Protein AF-A0A261SJR5-F1 (afdb_monomer)

Radius of gyration: 14.83 Å; Cα contacts (8 Å, |Δi|>4): 128; chains: 1; bounding box: 42×27×42 Å

InterPro domains:
  IPR046913 ABC-three component systems, C-terminal domain 7 [PF20283] (2-121)

Mean predicted aligned error: 2.95 Å

Structure (mmCIF, N/CA/C/O backbone):
data_AF-A0A261SJR5-F1
#
_entry.id   AF-A0A261SJR5-F1
#
loop_
_atom_site.group_PDB
_atom_site.id
_atom_site.type_symbol
_atom_site.label_atom_id
_atom_site.label_alt_id
_atom_site.label_comp_id
_atom_site.label_asym_id
_atom_site.label_entity_id
_atom_site.label_seq_id
_atom_site.pdbx_PDB_ins_code
_atom_site.Cartn_x
_atom_site.Cartn_y
_atom_site.Cartn_z
_atom_site.occupancy
_atom_site.B_iso_or_equiv
_atom_site.auth_seq_id
_atom_site.auth_comp_id
_atom_site.auth_asym_id
_atom_site.auth_atom_id
_atom_site.pdbx_PDB_model_num
ATOM 1 N N . MET A 1 1 ? 8.026 -4.015 7.916 1.00 93.44 1 MET A N 1
ATOM 2 C CA . MET A 1 1 ? 8.026 -4.636 6.572 1.00 93.44 1 MET A CA 1
ATOM 3 C C . MET A 1 1 ? 7.640 -3.689 5.437 1.00 93.44 1 MET A C 1
ATOM 5 O O . MET A 1 1 ? 8.340 -3.695 4.429 1.00 93.44 1 MET A O 1
ATOM 9 N N . PHE A 1 2 ? 6.596 -2.857 5.544 1.00 97.56 2 PHE A N 1
ATOM 10 C CA . PHE A 1 2 ? 6.130 -2.055 4.395 1.00 97.56 2 PHE A CA 1
ATOM 11 C C . PHE A 1 2 ? 7.183 -1.070 3.855 1.00 97.56 2 PHE A C 1
ATOM 13 O O . PHE A 1 2 ? 7.343 -0.951 2.644 1.00 97.56 2 PHE A O 1
ATOM 20 N N . VAL A 1 3 ? 7.962 -0.417 4.732 1.00 97.06 3 VAL A N 1
ATOM 21 C CA . VAL A 1 3 ? 9.063 0.481 4.323 1.00 97.06 3 VAL A CA 1
ATOM 22 C C . VAL A 1 3 ? 10.076 -0.262 3.456 1.00 97.06 3 VAL A C 1
ATOM 24 O O . VAL A 1 3 ? 10.558 0.288 2.468 1.00 97.06 3 VAL A O 1
ATOM 27 N N . ARG A 1 4 ? 10.355 -1.533 3.771 1.00 96.44 4 ARG A N 1
ATOM 28 C CA . ARG A 1 4 ? 11.264 -2.345 2.962 1.00 96.44 4 ARG A CA 1
ATOM 29 C C . ARG A 1 4 ? 10.689 -2.603 1.575 1.00 96.44 4 ARG A C 1
ATOM 31 O O . ARG A 1 4 ? 11.385 -2.418 0.585 1.00 96.44 4 ARG A O 1
ATOM 38 N N . GLN A 1 5 ? 9.398 -2.915 1.487 1.00 98.31 5 GLN A N 1
ATOM 39 C CA . GLN A 1 5 ? 8.722 -3.047 0.195 1.00 98.31 5 GLN A CA 1
ATOM 40 C C . GLN A 1 5 ? 8.790 -1.759 -0.645 1.00 98.31 5 GLN A C 1
ATOM 42 O O . GLN A 1 5 ? 8.966 -1.827 -1.859 1.00 98.31 5 GLN A O 1
ATOM 47 N N . LEU A 1 6 ? 8.701 -0.582 -0.014 1.00 98.44 6 LEU A N 1
ATOM 48 C CA . LEU A 1 6 ? 8.876 0.700 -0.707 1.00 98.44 6 LEU A CA 1
ATOM 49 C C . LEU A 1 6 ? 10.300 0.886 -1.244 1.00 98.44 6 LEU A C 1
ATOM 51 O O . LEU A 1 6 ? 10.478 1.472 -2.310 1.00 98.44 6 LEU A O 1
ATOM 55 N N . GLN A 1 7 ? 11.308 0.364 -0.546 1.00 97.94 7 GLN A N 1
ATOM 56 C CA . GLN A 1 7 ? 12.691 0.362 -1.024 1.00 97.94 7 GLN A CA 1
ATOM 57 C C . GLN A 1 7 ? 12.879 -0.585 -2.219 1.00 97.94 7 GLN A C 1
ATOM 59 O O . GLN A 1 7 ? 13.580 -0.214 -3.156 1.00 97.94 7 GLN A O 1
ATOM 64 N N . LEU A 1 8 ? 12.207 -1.745 -2.245 1.00 98.06 8 LEU A N 1
ATOM 65 C CA . LEU A 1 8 ? 12.258 -2.693 -3.374 1.00 98.06 8 LEU A CA 1
ATOM 66 C C . LEU A 1 8 ? 11.718 -2.104 -4.686 1.00 98.06 8 LEU A C 1
ATOM 68 O O . LEU A 1 8 ? 12.184 -2.458 -5.764 1.00 98.06 8 LEU A O 1
ATOM 72 N N . ILE A 1 9 ? 10.742 -1.197 -4.606 1.00 98.25 9 ILE A N 1
ATOM 73 C CA . ILE A 1 9 ? 10.218 -0.456 -5.769 1.00 98.25 9 ILE A CA 1
ATOM 74 C C . ILE A 1 9 ? 10.908 0.905 -5.959 1.00 98.25 9 ILE A C 1
ATOM 76 O O . ILE A 1 9 ? 10.448 1.740 -6.745 1.00 98.25 9 ILE A O 1
ATOM 80 N N . GLU A 1 10 ? 11.990 1.142 -5.209 1.00 98.12 10 GLU A N 1
ATOM 81 C CA . GLU A 1 10 ? 12.791 2.364 -5.214 1.00 98.12 10 GLU A CA 1
ATOM 82 C C . GLU A 1 10 ? 11.963 3.647 -4.976 1.00 98.12 10 GLU A C 1
ATOM 84 O O . GLU A 1 10 ? 12.284 4.713 -5.513 1.00 98.12 10 GLU A O 1
ATOM 89 N N . ALA A 1 11 ? 10.875 3.579 -4.197 1.00 98.19 11 ALA A N 1
ATOM 90 C CA . ALA A 1 11 ? 10.032 4.733 -3.880 1.00 98.19 11 ALA A CA 1
ATOM 91 C C . ALA A 1 11 ? 10.873 5.886 -3.309 1.00 98.19 11 ALA A C 1
ATOM 93 O O . ALA A 1 11 ? 11.804 5.669 -2.531 1.00 98.19 11 ALA A O 1
ATOM 94 N N . THR A 1 12 ? 10.548 7.126 -3.681 1.00 97.56 12 THR A N 1
ATOM 95 C CA . THR A 1 12 ? 11.345 8.288 -3.260 1.00 97.56 12 THR 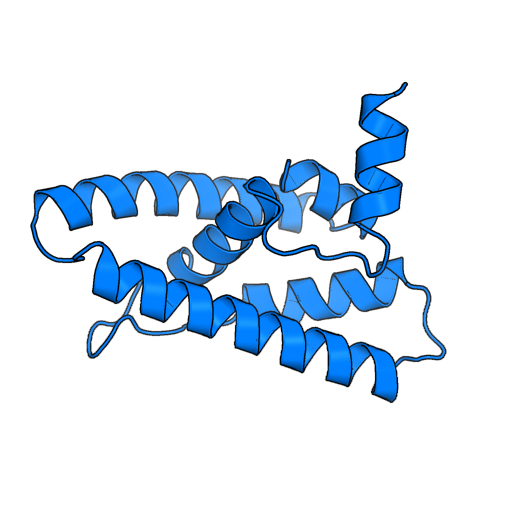A CA 1
ATOM 96 C C . THR A 1 12 ? 11.301 8.472 -1.744 1.00 97.56 12 THR A C 1
ATOM 98 O O . THR A 1 12 ? 10.323 8.097 -1.097 1.00 97.56 12 THR A O 1
ATOM 101 N N . GLU A 1 13 ? 12.314 9.117 -1.163 1.00 96.94 13 GLU A N 1
ATOM 102 C CA . GLU A 1 13 ? 12.326 9.423 0.277 1.00 96.94 13 GLU A CA 1
ATOM 103 C C . GLU A 1 13 ? 11.058 10.168 0.717 1.00 96.94 13 GLU A C 1
ATOM 105 O O . GLU A 1 13 ? 10.453 9.845 1.736 1.00 96.94 13 GLU A O 1
ATOM 110 N N . ALA A 1 14 ? 10.578 11.106 -0.105 1.00 97.00 14 ALA A N 1
ATOM 111 C CA . ALA A 1 14 ? 9.334 11.820 0.156 1.00 97.00 14 ALA A CA 1
ATOM 112 C C . ALA A 1 14 ? 8.102 10.893 0.156 1.00 97.00 14 ALA A C 1
ATOM 114 O O . ALA A 1 14 ? 7.176 11.110 0.936 1.00 97.00 14 ALA A O 1
ATOM 115 N N . GLN A 1 15 ? 8.068 9.869 -0.705 1.00 97.25 15 GLN A N 1
ATOM 116 C CA . GLN A 1 15 ? 7.014 8.849 -0.688 1.00 97.25 15 GLN A CA 1
ATOM 117 C C . GLN A 1 15 ? 7.100 7.974 0.565 1.00 97.25 15 GLN A C 1
ATOM 119 O O . GLN A 1 15 ? 6.066 7.719 1.174 1.00 97.25 15 GLN A O 1
ATOM 124 N N . GLN A 1 16 ? 8.304 7.567 0.971 1.00 98.31 16 GLN A N 1
ATOM 125 C CA . GLN A 1 16 ? 8.521 6.754 2.171 1.00 98.31 16 GLN A CA 1
ATOM 126 C C . GLN A 1 16 ? 8.138 7.511 3.453 1.00 98.31 16 GLN A C 1
ATOM 128 O O . GLN A 1 16 ? 7.439 6.967 4.304 1.00 98.31 16 GLN A O 1
ATOM 133 N N . LEU A 1 17 ? 8.515 8.790 3.568 1.00 98.06 17 LEU A N 1
ATOM 134 C CA . LEU A 1 17 ? 8.143 9.644 4.702 1.00 98.06 17 LEU A CA 1
ATOM 135 C C . LEU A 1 17 ? 6.629 9.854 4.794 1.00 98.06 17 LEU A C 1
ATOM 137 O O . LEU A 1 17 ? 6.059 9.778 5.884 1.00 98.06 17 LEU A O 1
ATOM 141 N N . ARG A 1 18 ? 5.961 10.087 3.655 1.00 97.75 18 ARG A N 1
ATOM 142 C CA . ARG A 1 18 ? 4.494 10.169 3.618 1.00 97.75 18 ARG A CA 1
ATOM 143 C C . ARG A 1 18 ? 3.851 8.852 4.040 1.00 97.75 18 ARG A C 1
ATOM 145 O O . ARG A 1 18 ? 2.977 8.880 4.895 1.00 97.75 18 ARG A O 1
ATOM 152 N N . ALA A 1 19 ? 4.323 7.719 3.522 1.00 98.06 19 ALA A N 1
ATOM 153 C CA . ALA A 1 19 ? 3.818 6.400 3.900 1.00 98.06 19 ALA A CA 1
ATOM 154 C C . ALA A 1 19 ? 3.940 6.135 5.404 1.00 98.06 19 ALA A C 1
ATOM 156 O O . ALA A 1 19 ? 2.981 5.684 6.022 1.00 98.06 19 ALA A O 1
ATOM 157 N N . ALA A 1 20 ? 5.085 6.468 6.007 1.00 98.19 20 ALA A N 1
ATOM 158 C CA . ALA A 1 20 ? 5.290 6.326 7.445 1.00 98.19 20 ALA A CA 1
ATOM 159 C C . ALA A 1 20 ? 4.328 7.205 8.258 1.00 98.19 20 ALA A C 1
ATOM 161 O O . ALA A 1 20 ? 3.712 6.727 9.209 1.00 98.19 20 ALA A O 1
ATOM 162 N N . SER A 1 21 ? 4.154 8.468 7.856 1.00 98.12 21 SER A N 1
ATOM 163 C CA . SER A 1 21 ? 3.195 9.383 8.485 1.00 98.12 21 SER A CA 1
ATOM 164 C C . SER A 1 21 ? 1.760 8.855 8.392 1.00 98.12 21 SER A C 1
ATOM 166 O O . SER A 1 21 ? 1.058 8.769 9.400 1.00 98.12 21 SER A O 1
ATOM 168 N N . ASP A 1 22 ? 1.336 8.446 7.197 1.00 98.31 22 ASP A N 1
ATOM 169 C CA . ASP A 1 22 ? -0.020 7.964 6.941 1.00 98.31 22 ASP A CA 1
ATOM 170 C C . ASP A 1 22 ? -0.297 6.651 7.679 1.00 98.31 22 ASP A C 1
ATOM 172 O O . ASP A 1 22 ? -1.357 6.509 8.288 1.00 98.31 22 ASP A O 1
ATOM 176 N N . PHE A 1 23 ? 0.674 5.732 7.711 1.00 98.12 23 PHE A N 1
ATOM 177 C CA . PHE A 1 23 ? 0.617 4.503 8.503 1.00 98.12 23 PHE A CA 1
ATOM 178 C C . PHE A 1 23 ? 0.437 4.808 9.996 1.00 98.12 23 PHE A C 1
ATOM 180 O O . PHE A 1 23 ? -0.532 4.354 10.598 1.00 98.12 23 PHE A O 1
ATOM 187 N N . MET A 1 24 ? 1.295 5.648 10.589 1.00 97.69 24 MET A N 1
ATOM 188 C CA . MET A 1 24 ? 1.214 5.985 12.018 1.00 97.69 24 MET A CA 1
ATOM 189 C C . MET A 1 24 ? -0.123 6.634 12.395 1.00 97.69 24 MET A C 1
ATOM 191 O O . MET A 1 24 ? -0.723 6.286 13.415 1.00 97.69 24 MET A O 1
ATOM 195 N N . ARG A 1 25 ? -0.605 7.574 11.574 1.00 97.81 25 ARG A N 1
ATOM 196 C CA . ARG A 1 25 ? -1.892 8.250 11.799 1.00 97.81 25 ARG A CA 1
ATOM 197 C C . ARG A 1 25 ? -3.056 7.274 11.698 1.00 97.81 25 ARG A C 1
ATOM 199 O O . ARG A 1 25 ? -3.935 7.287 12.553 1.00 97.81 25 ARG A O 1
ATOM 206 N N . THR A 1 26 ? -3.027 6.407 10.691 1.00 96.81 26 THR A N 1
ATOM 207 C CA . THR A 1 26 ? -4.059 5.393 10.463 1.00 96.81 26 THR A CA 1
ATOM 208 C C . THR A 1 26 ? -4.117 4.389 11.603 1.00 96.81 26 THR A C 1
ATOM 210 O O . THR A 1 26 ? -5.201 4.129 12.110 1.00 96.81 26 THR A O 1
ATOM 213 N N . SER A 1 27 ? -2.975 3.890 12.080 1.00 93.88 27 SER A N 1
ATOM 214 C CA . SER A 1 27 ? -2.925 2.980 13.230 1.00 93.88 27 SER A CA 1
ATOM 215 C C . SER A 1 27 ? -3.505 3.621 14.493 1.00 93.88 27 SER A C 1
ATOM 217 O O . SER A 1 27 ? -4.281 2.988 15.206 1.00 93.88 27 SER A O 1
ATOM 219 N N . GLY A 1 28 ? -3.207 4.902 14.740 1.00 93.75 28 GLY A N 1
ATOM 220 C CA . GLY A 1 28 ? -3.808 5.651 15.846 1.00 93.75 28 GLY A CA 1
ATOM 221 C C . GLY A 1 28 ? -5.323 5.846 15.702 1.00 93.75 28 GLY A C 1
ATOM 222 O O . GLY A 1 28 ? -6.050 5.766 16.692 1.00 93.75 28 GLY A O 1
ATOM 223 N N . ASP A 1 29 ? -5.812 6.081 14.485 1.00 94.12 29 ASP A N 1
ATOM 224 C CA . ASP A 1 29 ? -7.241 6.269 14.225 1.00 94.12 29 ASP A CA 1
ATOM 225 C C . ASP A 1 29 ? -8.027 4.951 14.245 1.00 94.12 29 ASP A C 1
ATOM 227 O O . ASP A 1 29 ? -9.138 4.945 14.771 1.00 94.12 29 ASP A O 1
ATOM 231 N N . LYS A 1 30 ? -7.453 3.827 13.779 1.00 91.56 30 LYS A N 1
ATOM 232 C CA . LYS A 1 30 ? -8.060 2.484 13.890 1.00 91.56 30 LYS A CA 1
ATOM 233 C C . LYS A 1 30 ? -8.432 2.179 15.348 1.00 91.56 30 LYS A C 1
ATOM 235 O O . LYS A 1 30 ? -9.574 1.814 15.616 1.00 91.56 30 LYS A O 1
ATOM 240 N N . VAL A 1 31 ? -7.505 2.405 16.288 1.00 90.50 31 VAL A N 1
ATOM 241 C CA . VAL A 1 31 ? -7.735 2.188 17.731 1.00 90.50 31 VAL A CA 1
ATOM 242 C C . VAL A 1 31 ? -8.866 3.077 18.249 1.00 90.50 31 VAL A C 1
ATOM 244 O O . VAL A 1 31 ? -9.835 2.575 18.814 1.00 90.50 31 VAL A O 1
ATOM 247 N N . LYS A 1 32 ? -8.803 4.388 17.985 1.00 91.56 32 LYS A N 1
ATOM 248 C CA . LYS A 1 32 ? -9.835 5.341 18.435 1.00 91.56 32 LYS A CA 1
ATOM 249 C C . LYS A 1 32 ? -11.217 5.018 17.871 1.00 91.56 32 LYS A C 1
ATOM 251 O O . LYS A 1 32 ? -12.224 5.191 18.552 1.00 91.56 32 LYS A O 1
ATOM 256 N N . TRP A 1 33 ? -11.289 4.607 16.608 1.00 90.88 33 TRP A N 1
ATOM 257 C CA . TRP A 1 33 ? -12.550 4.297 15.942 1.00 90.88 33 TRP A CA 1
ATOM 258 C C . TRP A 1 33 ? -13.143 2.970 16.411 1.00 90.88 33 TRP A C 1
ATOM 260 O O . TRP A 1 33 ? -14.367 2.878 16.510 1.00 90.88 33 TRP A O 1
ATOM 270 N N . ALA A 1 34 ? -12.307 1.986 16.745 1.00 88.44 34 ALA A N 1
ATOM 271 C CA . ALA A 1 34 ? -12.748 0.754 17.388 1.00 88.44 34 ALA A CA 1
ATOM 272 C C . ALA A 1 34 ? -13.311 1.033 18.793 1.00 88.44 34 ALA A C 1
ATOM 274 O O . ALA A 1 34 ? -14.439 0.643 19.087 1.00 88.44 34 ALA A O 1
ATOM 275 N N . GLU A 1 35 ? -12.590 1.793 19.627 1.00 90.56 35 GLU A N 1
ATOM 276 C CA . GLU A 1 35 ? -13.046 2.183 20.974 1.00 90.56 35 GLU A CA 1
ATOM 277 C C . GLU A 1 35 ? -14.357 2.984 20.946 1.00 90.56 35 GLU A C 1
ATOM 279 O O . GLU A 1 35 ? -15.221 2.808 21.804 1.00 90.56 35 GLU A O 1
ATOM 284 N N . ALA A 1 36 ? -14.534 3.841 19.937 1.00 88.81 36 ALA A N 1
ATOM 285 C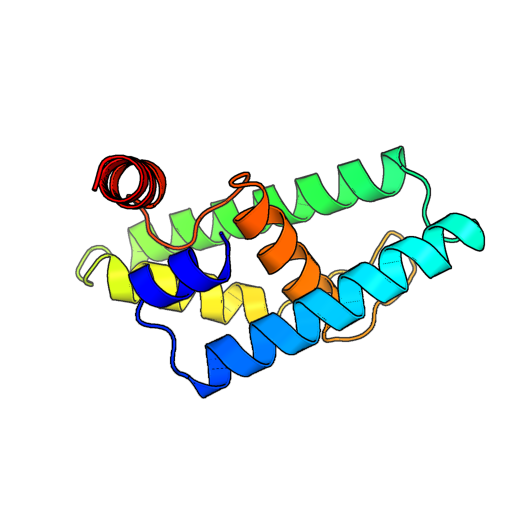 CA . ALA A 1 36 ? -15.750 4.629 19.744 1.00 88.81 36 ALA A CA 1
ATOM 286 C C . ALA A 1 36 ? -16.915 3.846 19.101 1.00 88.81 36 ALA A C 1
ATOM 288 O O . ALA A 1 36 ? -17.986 4.419 18.889 1.00 88.81 36 ALA A O 1
ATOM 289 N N . GLY A 1 37 ? -16.724 2.569 18.744 1.00 86.31 37 GLY A N 1
ATOM 290 C CA . GLY A 1 37 ? -17.733 1.757 18.055 1.00 86.31 37 GLY A CA 1
ATOM 291 C C . GLY A 1 37 ? -18.063 2.245 16.639 1.00 86.31 37 GLY A C 1
ATOM 292 O O . GLY A 1 37 ? -19.149 1.984 16.127 1.00 86.31 37 GLY A O 1
ATOM 293 N N . PHE A 1 38 ? -17.157 2.993 16.004 1.00 83.19 38 PHE A N 1
ATOM 294 C CA . PHE A 1 38 ? -17.327 3.485 14.633 1.00 83.19 38 PHE A CA 1
ATOM 295 C C . PHE A 1 38 ? -16.922 2.467 13.577 1.00 83.19 38 PHE A C 1
ATOM 297 O O . PHE A 1 38 ? -17.393 2.555 12.442 1.00 83.19 38 PHE A O 1
ATOM 304 N N . ILE A 1 39 ? -16.052 1.533 13.947 1.00 83.06 39 ILE A N 1
ATOM 305 C CA . ILE A 1 39 ? -15.630 0.422 13.109 1.00 83.06 39 ILE A CA 1
ATOM 306 C C . ILE A 1 39 ? -15.817 -0.864 13.902 1.00 83.06 39 ILE A C 1
ATOM 308 O O . ILE A 1 39 ? -15.363 -0.974 15.038 1.00 83.06 39 ILE A O 1
ATOM 312 N N . TYR A 1 40 ? -16.483 -1.825 13.270 1.00 86.69 40 TYR A N 1
ATOM 313 C CA . TYR A 1 40 ? -16.604 -3.197 13.748 1.00 86.69 40 TYR A CA 1
ATOM 314 C C . TYR A 1 40 ? -15.640 -4.078 12.957 1.00 86.69 40 TYR A C 1
ATOM 316 O O . TYR A 1 40 ? -15.446 -3.830 11.766 1.00 86.69 40 TYR A O 1
ATOM 324 N N . GLU A 1 41 ? -15.083 -5.098 13.608 1.00 84.81 41 GLU A N 1
ATOM 325 C CA . GLU A 1 41 ? -14.075 -6.006 13.042 1.00 84.81 41 GLU A CA 1
ATOM 326 C C . GLU A 1 41 ? -14.496 -6.547 11.667 1.00 84.81 41 GLU A C 1
ATOM 328 O O . GLU A 1 41 ? -13.848 -6.230 10.676 1.00 84.81 41 GLU A O 1
ATOM 333 N N . ASN A 1 42 ? -15.669 -7.183 11.562 1.00 87.38 42 ASN A N 1
ATOM 334 C CA . ASN A 1 42 ? -16.166 -7.728 10.289 1.00 87.38 42 ASN A CA 1
ATOM 335 C C . ASN A 1 42 ? -16.291 -6.672 9.172 1.00 87.38 42 ASN A C 1
ATOM 337 O O . ASN A 1 42 ? -15.901 -6.912 8.034 1.00 87.38 42 ASN A O 1
ATOM 341 N N . THR A 1 43 ? -16.822 -5.481 9.480 1.00 88.38 43 THR A N 1
ATOM 342 C CA . THR A 1 43 ? -16.961 -4.402 8.484 1.00 88.38 43 THR A CA 1
ATOM 343 C C . THR A 1 43 ? -15.598 -3.917 8.003 1.00 88.38 43 THR A C 1
ATOM 345 O O . THR A 1 43 ? -15.446 -3.499 6.855 1.00 88.38 43 THR A O 1
ATOM 348 N N . PHE A 1 44 ? -14.614 -3.928 8.898 1.00 91.19 44 PHE A N 1
ATOM 349 C CA . PHE A 1 44 ? -13.261 -3.519 8.586 1.00 91.19 44 PHE A CA 1
ATOM 350 C C . PHE A 1 44 ? -12.536 -4.563 7.739 1.00 91.19 44 PHE A C 1
ATOM 352 O O . PHE A 1 44 ? -11.935 -4.195 6.735 1.00 91.19 44 PHE A O 1
ATOM 359 N N . GLU A 1 45 ? -12.670 -5.845 8.078 1.00 93.12 45 GLU A N 1
ATOM 360 C CA . GLU A 1 45 ? -12.144 -6.968 7.296 1.00 93.12 45 GLU A CA 1
ATOM 361 C C . GLU A 1 45 ? -12.717 -6.989 5.872 1.00 93.12 45 GLU A C 1
ATOM 363 O O . GLU A 1 45 ? -11.964 -7.057 4.899 1.00 93.12 45 GLU A O 1
ATOM 368 N N . ASP A 1 46 ? -14.037 -6.833 5.719 1.00 94.31 46 ASP A N 1
ATOM 369 C CA . ASP A 1 46 ? -14.692 -6.745 4.406 1.00 94.31 46 ASP A CA 1
ATOM 370 C C . ASP A 1 46 ? -14.153 -5.571 3.575 1.00 94.31 46 ASP A C 1
ATOM 372 O O . ASP A 1 46 ? -13.990 -5.652 2.346 1.00 94.31 46 ASP A O 1
ATOM 376 N N . TRP A 1 47 ? -13.875 -4.456 4.250 1.00 95.44 47 TRP A N 1
ATOM 377 C CA . TRP A 1 47 ? -13.328 -3.267 3.624 1.00 95.44 47 TRP A CA 1
ATOM 378 C C . TRP A 1 47 ? -11.861 -3.456 3.218 1.00 95.44 47 TRP A C 1
ATOM 380 O O . TRP A 1 47 ? -11.528 -3.143 2.071 1.00 95.44 47 TRP A O 1
ATOM 390 N N . GLU A 1 48 ? -11.015 -4.037 4.072 1.00 96.75 48 GLU A N 1
ATOM 391 C CA . GLU A 1 48 ? -9.627 -4.399 3.749 1.00 96.75 48 GLU A CA 1
ATOM 392 C C . GLU A 1 48 ? -9.565 -5.403 2.590 1.00 96.75 48 GLU A C 1
ATOM 394 O O . GLU A 1 48 ? -8.830 -5.185 1.624 1.00 96.75 48 GLU A O 1
ATOM 399 N N . ALA A 1 49 ? -10.431 -6.420 2.582 1.00 98.00 49 ALA A N 1
ATOM 400 C CA . ALA A 1 49 ? -10.570 -7.343 1.457 1.00 98.00 49 ALA A CA 1
ATOM 401 C C . ALA A 1 49 ? -10.932 -6.608 0.153 1.00 98.00 49 ALA A C 1
ATOM 403 O O . ALA A 1 49 ? -10.498 -6.982 -0.939 1.00 98.00 49 ALA A O 1
ATOM 404 N N . SER A 1 50 ? -11.713 -5.528 0.241 1.00 97.62 50 SER A N 1
ATOM 405 C CA . SER A 1 50 ? -12.019 -4.675 -0.909 1.00 97.62 50 SER A CA 1
ATOM 406 C C . SER A 1 50 ? -10.815 -3.857 -1.396 1.00 97.62 50 SER A C 1
ATOM 408 O O . SER A 1 50 ? -10.736 -3.555 -2.591 1.00 97.62 50 SER A O 1
ATOM 410 N N . LEU A 1 51 ? -9.885 -3.496 -0.508 1.00 98.44 51 LEU A N 1
ATOM 411 C CA . LEU A 1 51 ? -8.629 -2.838 -0.871 1.00 98.44 51 LEU A CA 1
ATOM 412 C C . LEU A 1 51 ? -7.667 -3.824 -1.534 1.00 98.44 51 LEU A C 1
ATOM 414 O O . LEU A 1 51 ? -7.106 -3.492 -2.576 1.00 98.44 51 LEU A O 1
ATOM 418 N N . LEU A 1 52 ? -7.554 -5.048 -1.009 1.00 98.75 52 LEU A N 1
ATOM 419 C CA . LEU A 1 52 ? -6.763 -6.122 -1.618 1.00 98.75 52 LEU A CA 1
ATOM 420 C C . LEU A 1 52 ? -7.213 -6.405 -3.059 1.00 98.75 52 LEU A C 1
ATOM 422 O O . LEU A 1 52 ? -6.385 -6.402 -3.968 1.00 98.75 52 LEU A O 1
ATOM 426 N N . ARG A 1 53 ? -8.528 -6.519 -3.304 1.00 98.56 53 ARG A N 1
ATOM 427 C CA . ARG A 1 53 ? -9.074 -6.687 -4.668 1.00 98.56 53 ARG A CA 1
ATOM 428 C C . ARG A 1 53 ? -8.734 -5.523 -5.603 1.00 98.56 53 ARG A C 1
ATOM 430 O O . ARG A 1 53 ? -8.478 -5.733 -6.784 1.00 98.56 53 ARG A O 1
ATOM 437 N N . ARG A 1 54 ? -8.745 -4.283 -5.099 1.00 98.56 54 ARG A N 1
ATOM 438 C CA . ARG A 1 54 ? -8.366 -3.098 -5.894 1.00 98.56 54 ARG A CA 1
ATOM 439 C C . ARG A 1 54 ? -6.881 -3.096 -6.221 1.00 98.56 54 ARG A C 1
ATOM 441 O O . ARG A 1 54 ? -6.521 -2.808 -7.356 1.00 98.56 54 ARG A O 1
ATOM 448 N N . HIS A 1 55 ? -6.043 -3.423 -5.241 1.00 98.75 55 HIS A N 1
ATOM 449 C CA . HIS A 1 55 ? -4.608 -3.577 -5.439 1.00 98.75 55 HIS A CA 1
ATOM 450 C C . HIS A 1 55 ? -4.314 -4.629 -6.513 1.00 98.75 55 HIS A C 1
ATOM 452 O O . HIS A 1 55 ? -3.580 -4.339 -7.451 1.00 98.75 55 HIS A O 1
ATOM 458 N N . GLU A 1 56 ? -4.927 -5.812 -6.416 1.00 98.56 56 GLU A N 1
ATOM 459 C CA . GLU A 1 56 ? -4.769 -6.888 -7.398 1.00 98.56 56 GLU A CA 1
ATOM 460 C C . GLU A 1 56 ? -5.192 -6.444 -8.802 1.00 98.56 56 GLU A C 1
ATOM 462 O O . GLU A 1 56 ? -4.412 -6.577 -9.739 1.00 98.56 56 GLU A O 1
ATOM 467 N N . ALA A 1 57 ? -6.366 -5.820 -8.945 1.00 98.62 57 ALA A N 1
ATOM 468 C CA . ALA A 1 57 ? -6.833 -5.316 -10.236 1.00 98.62 57 ALA A CA 1
ATOM 469 C C . ALA A 1 57 ? -5.863 -4.293 -10.855 1.00 98.62 57 ALA A C 1
ATOM 471 O O . ALA A 1 57 ? -5.559 -4.368 -12.045 1.00 98.62 57 ALA A O 1
ATOM 472 N N . LEU A 1 58 ? -5.342 -3.360 -10.049 1.00 98.50 58 LEU A N 1
ATOM 473 C CA . LEU A 1 58 ? -4.352 -2.378 -10.497 1.00 98.50 58 LEU A CA 1
ATOM 474 C C . LEU A 1 58 ? -3.017 -3.032 -10.866 1.00 98.50 58 LEU A C 1
ATOM 476 O O . LEU A 1 58 ? -2.390 -2.626 -11.844 1.00 98.50 58 LEU A O 1
ATOM 480 N N . ALA A 1 59 ? -2.581 -4.032 -10.098 1.00 98.31 59 ALA A N 1
ATOM 481 C CA . ALA A 1 59 ? -1.364 -4.783 -10.368 1.00 98.31 59 ALA A CA 1
ATOM 482 C C . ALA A 1 59 ? -1.470 -5.574 -11.676 1.00 98.31 59 ALA A C 1
ATOM 484 O O . ALA A 1 59 ? -0.551 -5.500 -12.489 1.00 98.31 59 ALA A O 1
ATOM 485 N N . SER A 1 60 ? -2.593 -6.256 -11.918 1.00 98.31 60 SER A N 1
ATOM 486 C CA . SER A 1 60 ? -2.864 -6.961 -13.175 1.00 98.31 60 SER A CA 1
ATOM 487 C C . SER A 1 60 ? -2.919 -6.005 -14.365 1.00 98.31 60 SER A C 1
ATOM 489 O O . SER A 1 60 ? -2.235 -6.226 -15.358 1.00 98.31 60 SER A O 1
ATOM 491 N N . GLU A 1 61 ? -3.650 -4.892 -14.251 1.00 98.50 61 GLU A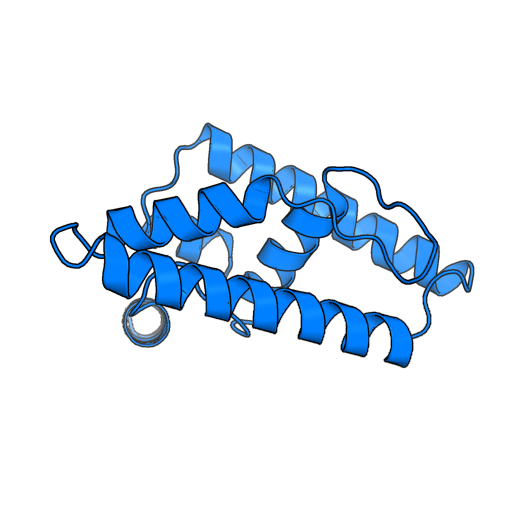 N 1
ATOM 492 C CA . GLU A 1 61 ? -3.727 -3.891 -15.322 1.00 98.50 61 GLU A CA 1
ATOM 493 C C . GLU A 1 61 ? -2.336 -3.337 -15.676 1.00 98.50 61 GLU A C 1
ATOM 495 O O . GLU A 1 61 ? -1.973 -3.240 -16.847 1.00 98.50 61 GLU A O 1
ATOM 500 N N . ILE A 1 62 ? -1.526 -2.996 -14.667 1.00 98.31 62 ILE A N 1
ATOM 501 C CA . ILE A 1 62 ? -0.165 -2.490 -14.879 1.00 98.31 62 ILE A CA 1
ATOM 502 C C . ILE A 1 62 ? 0.755 -3.580 -15.433 1.00 98.31 62 ILE A C 1
ATOM 504 O O . ILE A 1 62 ? 1.617 -3.277 -16.258 1.00 98.31 62 ILE A O 1
ATOM 508 N N . HIS A 1 63 ? 0.593 -4.832 -15.005 1.00 97.31 63 HIS A N 1
ATOM 509 C CA . HIS A 1 63 ? 1.347 -5.957 -15.548 1.00 97.31 63 HIS A CA 1
ATOM 510 C C . HIS A 1 63 ? 1.119 -6.096 -17.056 1.00 97.31 63 HIS A C 1
ATOM 512 O O . HIS A 1 63 ? 2.095 -6.188 -17.801 1.00 97.31 63 HIS A O 1
ATOM 518 N N . ASP A 1 64 ? -0.139 -6.031 -17.494 1.00 97.75 64 ASP A N 1
ATOM 519 C CA . ASP A 1 64 ? -0.521 -6.195 -18.896 1.00 97.75 64 ASP A CA 1
ATOM 520 C C . ASP A 1 64 ? -0.107 -4.984 -19.748 1.00 97.75 64 ASP A C 1
ATOM 522 O O . ASP A 1 64 ? 0.560 -5.131 -20.776 1.00 97.75 64 ASP A O 1
ATOM 526 N N . LEU A 1 65 ? -0.459 -3.769 -19.307 1.00 98.12 65 LEU A N 1
ATOM 527 C CA . LEU A 1 65 ? -0.248 -2.532 -20.074 1.00 98.12 65 LEU A CA 1
ATOM 528 C C . LEU A 1 65 ? 1.206 -2.046 -20.088 1.00 98.12 65 LEU A C 1
ATOM 530 O O . LEU A 1 65 ? 1.587 -1.286 -20.978 1.00 98.12 65 LEU A O 1
ATOM 534 N N . HIS A 1 66 ? 2.007 -2.441 -19.098 1.00 97.25 66 HIS A N 1
ATOM 535 C CA . HIS A 1 66 ? 3.392 -1.996 -18.934 1.00 97.25 66 HIS A CA 1
ATOM 536 C C . HIS A 1 66 ? 4.369 -3.170 -18.839 1.00 97.25 66 HIS A C 1
ATOM 538 O O . HIS A 1 66 ? 5.399 -3.066 -18.172 1.00 97.25 66 HIS A O 1
ATOM 544 N N . SER A 1 67 ? 4.062 -4.284 -19.507 1.00 95.56 67 SER A N 1
ATOM 545 C CA . SER A 1 67 ? 4.908 -5.487 -19.558 1.00 95.56 67 SER A CA 1
ATOM 546 C C . SER A 1 67 ? 6.325 -5.229 -20.096 1.00 95.56 67 SER A C 1
ATOM 548 O O 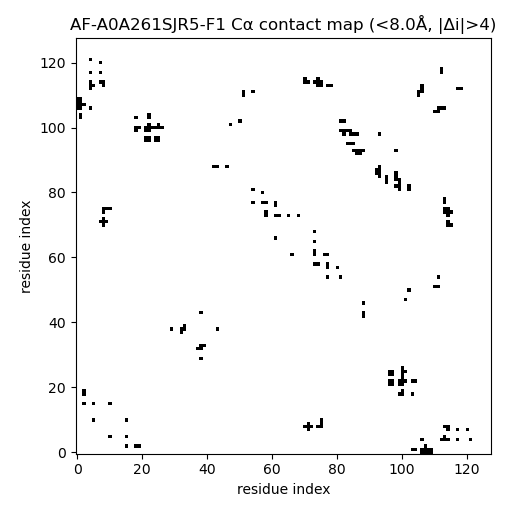. SER A 1 67 ? 7.244 -5.982 -19.782 1.00 95.56 67 SER A O 1
ATOM 550 N N . ASP A 1 68 ? 6.533 -4.139 -20.839 1.00 97.44 68 ASP A N 1
ATOM 551 C CA . ASP A 1 68 ? 7.837 -3.680 -21.328 1.00 97.44 68 ASP A CA 1
ATOM 552 C C . ASP A 1 68 ? 8.682 -2.950 -20.265 1.00 97.44 68 ASP A C 1
ATOM 554 O O . ASP A 1 68 ? 9.860 -2.664 -20.497 1.00 97.44 68 ASP A O 1
ATOM 558 N N . LYS A 1 69 ? 8.101 -2.601 -19.109 1.00 97.88 69 LYS A N 1
ATOM 559 C CA . LYS A 1 69 ? 8.774 -1.837 -18.052 1.00 97.88 69 LYS A CA 1
ATOM 560 C C . LYS A 1 69 ? 9.408 -2.741 -16.993 1.00 97.88 69 LYS A C 1
ATOM 562 O O . LYS A 1 69 ? 8.851 -3.788 -16.654 1.00 97.88 69 LYS A O 1
ATOM 567 N N . PRO A 1 70 ? 10.524 -2.301 -16.375 1.00 98.06 70 PRO A N 1
ATOM 568 C CA . PRO A 1 70 ? 11.109 -2.999 -15.236 1.00 98.06 70 PRO A CA 1
ATOM 569 C C . PRO A 1 70 ? 10.091 -3.233 -14.116 1.00 98.06 70 PRO A C 1
ATOM 571 O O . PRO A 1 70 ? 9.228 -2.394 -13.853 1.00 98.06 70 PRO A O 1
ATOM 574 N N . GLU A 1 71 ? 10.222 -4.357 -13.418 1.00 98.00 71 GLU A N 1
ATOM 575 C CA . GLU A 1 71 ? 9.319 -4.767 -12.333 1.00 98.00 71 GLU A CA 1
ATOM 576 C C . GLU A 1 71 ? 9.234 -3.722 -11.212 1.00 98.00 71 GLU A C 1
ATOM 578 O O . GLU A 1 71 ? 8.142 -3.377 -10.768 1.00 98.00 71 GLU A O 1
ATOM 583 N N . VAL A 1 72 ? 10.377 -3.131 -10.853 1.00 98.25 72 VAL A N 1
ATOM 584 C CA . VAL A 1 72 ? 10.499 -2.002 -9.918 1.00 98.25 72 VAL A CA 1
ATOM 585 C C . VAL A 1 72 ? 9.607 -0.828 -10.338 1.00 98.25 72 VAL A C 1
ATOM 587 O O . VAL A 1 72 ? 8.883 -0.256 -9.522 1.00 98.25 72 VAL A O 1
ATOM 590 N N . MET A 1 73 ? 9.613 -0.473 -11.629 1.00 98.38 73 MET A N 1
ATOM 591 C CA . MET A 1 73 ? 8.795 0.622 -12.158 1.00 98.38 73 MET A CA 1
ATOM 592 C C . MET A 1 73 ? 7.308 0.269 -12.131 1.00 98.38 73 MET A C 1
ATOM 594 O O . MET A 1 73 ? 6.499 1.106 -11.733 1.00 98.38 73 MET A O 1
ATOM 598 N N . ARG A 1 74 ? 6.948 -0.964 -12.502 1.00 98.44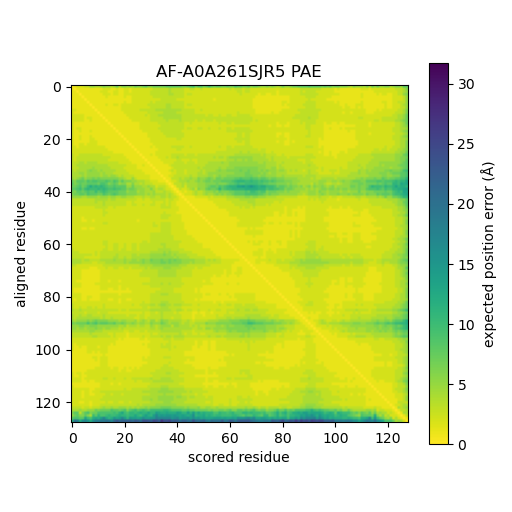 74 ARG A N 1
ATOM 599 C CA . ARG A 1 74 ? 5.567 -1.458 -12.404 1.00 98.44 74 ARG A CA 1
ATOM 600 C C . ARG A 1 74 ? 5.065 -1.400 -10.962 1.00 98.44 74 ARG A C 1
ATOM 602 O O . ARG A 1 74 ? 4.002 -0.838 -10.718 1.00 98.44 74 ARG A O 1
ATOM 609 N N . GLY A 1 75 ? 5.864 -1.852 -9.998 1.00 98.38 75 GLY A N 1
ATOM 610 C CA . GLY A 1 75 ? 5.504 -1.776 -8.583 1.00 98.38 75 GLY A CA 1
ATOM 611 C C . GLY A 1 75 ? 5.328 -0.346 -8.075 1.00 98.38 75 GLY A C 1
ATOM 612 O O . GLY A 1 75 ? 4.367 -0.038 -7.369 1.00 98.38 75 GLY A O 1
ATOM 613 N N . ARG A 1 76 ? 6.185 0.580 -8.520 1.00 98.25 76 ARG A N 1
ATOM 614 C CA . ARG A 1 76 ? 6.032 2.011 -8.225 1.00 98.25 76 ARG A CA 1
ATOM 615 C C . ARG A 1 76 ? 4.751 2.605 -8.815 1.00 98.25 76 ARG A C 1
ATOM 617 O O . ARG A 1 76 ? 4.140 3.459 -8.173 1.00 98.25 76 A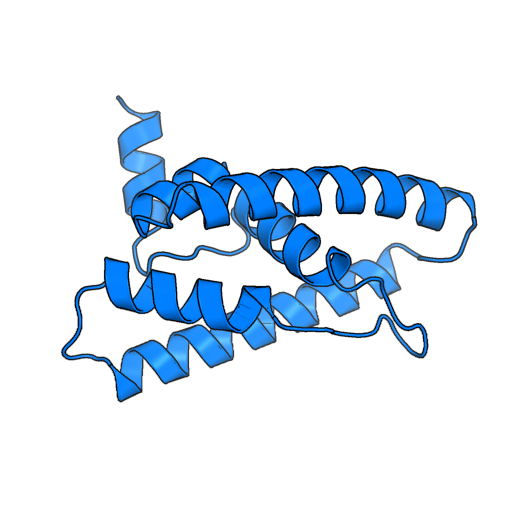RG A O 1
ATOM 624 N N . LEU A 1 77 ? 4.337 2.171 -10.008 1.00 98.31 77 LEU A N 1
ATOM 625 C CA . LEU A 1 77 ? 3.069 2.586 -10.615 1.00 98.31 77 LEU A CA 1
ATOM 626 C C . LEU A 1 77 ? 1.873 2.084 -9.797 1.00 98.31 77 LEU A C 1
ATOM 628 O O . LEU A 1 77 ? 0.971 2.875 -9.521 1.00 98.31 77 LEU A O 1
ATOM 632 N N . VAL A 1 78 ? 1.890 0.817 -9.360 1.00 98.56 78 VAL A N 1
ATOM 633 C CA . VAL A 1 78 ? 0.831 0.239 -8.511 1.00 98.56 78 VAL A CA 1
ATOM 634 C C . VAL A 1 78 ? 0.724 1.026 -7.208 1.00 98.56 78 VAL A C 1
ATOM 636 O O . VAL A 1 78 ? -0.347 1.539 -6.883 1.00 98.56 78 VAL A O 1
ATOM 639 N N . TYR A 1 79 ? 1.850 1.216 -6.514 1.00 98.50 79 TYR A N 1
ATOM 640 C CA . TYR A 1 79 ? 1.910 2.009 -5.287 1.00 98.50 79 TYR A CA 1
ATOM 641 C C . TYR A 1 79 ? 1.385 3.433 -5.494 1.00 98.50 79 TYR A C 1
ATOM 643 O O . TYR A 1 79 ? 0.552 3.908 -4.726 1.00 98.50 79 TYR A O 1
ATOM 651 N N . GLY A 1 80 ? 1.825 4.109 -6.561 1.00 97.94 80 GLY A N 1
ATOM 652 C CA . GLY A 1 80 ? 1.386 5.464 -6.883 1.00 97.94 80 GLY A CA 1
ATOM 653 C C . GLY A 1 80 ? -0.130 5.560 -7.051 1.00 97.94 80 GLY A C 1
ATOM 654 O O . GLY A 1 80 ? -0.747 6.442 -6.455 1.00 97.94 80 GLY A O 1
ATOM 655 N N . ARG A 1 81 ? -0.742 4.625 -7.788 1.00 97.94 81 ARG A N 1
ATOM 656 C CA . ARG A 1 81 ? -2.201 4.577 -7.960 1.00 97.94 81 ARG A CA 1
ATOM 657 C C . ARG A 1 81 ? -2.928 4.310 -6.642 1.00 97.94 81 ARG A C 1
ATOM 659 O O . ARG A 1 81 ? -3.897 5.003 -6.357 1.00 97.94 81 ARG A O 1
ATOM 666 N N . CYS A 1 82 ? -2.444 3.378 -5.820 1.00 98.19 82 CYS A N 1
ATOM 667 C CA . CYS A 1 82 ? -3.044 3.086 -4.514 1.00 98.19 82 CYS A CA 1
ATOM 668 C C . CYS A 1 82 ? -2.897 4.244 -3.513 1.00 98.19 82 CYS A C 1
ATOM 670 O O . CYS A 1 82 ? -3.796 4.473 -2.707 1.00 98.19 82 CYS A O 1
ATOM 672 N N . SER A 1 83 ? -1.796 5.001 -3.580 1.00 96.75 83 SER A N 1
ATOM 673 C CA . SER A 1 83 ? -1.478 6.081 -2.631 1.00 96.75 83 SER A CA 1
ATOM 674 C C . SER A 1 83 ? -2.428 7.280 -2.676 1.00 96.75 83 SER A C 1
ATOM 676 O O . SER A 1 83 ? -2.434 8.088 -1.753 1.00 96.75 83 SER A O 1
ATOM 678 N N . VAL A 1 84 ? -3.226 7.394 -3.739 1.00 95.81 84 VAL A N 1
ATOM 679 C CA . VAL A 1 84 ? -4.195 8.481 -3.946 1.00 95.81 84 VAL A CA 1
ATOM 680 C C . VAL A 1 84 ? -5.645 7.989 -3.933 1.00 95.81 84 VAL A C 1
ATOM 682 O O . VAL A 1 84 ? -6.549 8.735 -4.304 1.00 95.81 84 VAL A O 1
ATOM 685 N N . LEU A 1 85 ? -5.883 6.727 -3.556 1.00 96.19 85 LEU A N 1
ATOM 686 C CA . LEU A 1 85 ? -7.235 6.195 -3.424 1.00 96.19 85 LEU A CA 1
ATOM 687 C C . LEU A 1 85 ? -7.874 6.673 -2.121 1.00 96.19 85 LEU A C 1
ATOM 689 O O . LEU A 1 85 ? -7.331 6.451 -1.045 1.00 96.19 85 LEU A O 1
ATOM 693 N N . ASP A 1 86 ? -9.088 7.202 -2.230 1.00 94.44 86 ASP A N 1
ATOM 694 C CA . ASP A 1 86 ? -9.961 7.501 -1.098 1.00 94.44 86 ASP A CA 1
ATOM 695 C C . ASP A 1 86 ? -11.158 6.549 -1.128 1.00 94.44 86 ASP A C 1
ATOM 697 O O . ASP A 1 86 ? -12.111 6.740 -1.887 1.00 94.44 86 ASP A O 1
ATOM 701 N N . VAL A 1 87 ? -11.104 5.482 -0.325 1.00 95.69 87 VAL A N 1
ATOM 702 C CA . VAL A 1 87 ? -12.174 4.479 -0.272 1.00 95.69 87 VAL A CA 1
ATOM 703 C C . VAL A 1 87 ? -12.962 4.659 1.029 1.00 95.69 87 VAL A C 1
ATOM 705 O O . VAL A 1 87 ? -12.399 4.492 2.107 1.00 95.69 87 VAL A O 1
ATOM 708 N N . PRO A 1 88 ? -14.264 4.992 0.983 1.00 93.62 88 PRO A N 1
ATOM 709 C CA . PRO A 1 88 ? -15.072 5.119 2.193 1.00 93.62 88 PRO A CA 1
ATOM 710 C C . PRO A 1 88 ? -15.296 3.757 2.865 1.00 93.62 88 PRO A C 1
ATOM 712 O O . PRO A 1 88 ? -15.314 2.722 2.194 1.00 93.62 88 PRO A O 1
ATOM 715 N N . ILE A 1 89 ? -15.517 3.762 4.183 1.00 91.56 89 ILE A N 1
ATOM 716 C CA . ILE A 1 89 ? -15.924 2.579 4.956 1.00 91.56 89 ILE A CA 1
ATOM 717 C C . ILE A 1 89 ? -17.444 2.638 5.119 1.00 91.56 89 ILE A C 1
ATOM 719 O O . ILE A 1 89 ? -17.973 3.452 5.880 1.00 91.56 89 ILE A O 1
ATOM 723 N N . GLY A 1 90 ? -18.170 1.813 4.362 1.00 86.88 90 GLY A N 1
ATOM 724 C CA . GLY A 1 90 ? -19.626 1.934 4.253 1.00 86.88 90 GLY A CA 1
ATOM 725 C C . GLY A 1 90 ? -20.023 3.308 3.698 1.00 86.88 90 GLY A C 1
ATOM 726 O O . GLY A 1 90 ? -19.564 3.707 2.632 1.00 86.88 90 GLY A O 1
ATOM 727 N N . SER A 1 91 ? -20.858 4.051 4.428 1.00 86.69 91 SER A N 1
ATOM 728 C CA . SER A 1 91 ? -21.238 5.433 4.088 1.00 86.69 91 SER A CA 1
ATOM 729 C C . SER A 1 91 ? -20.304 6.500 4.674 1.00 86.69 91 SER A C 1
ATOM 731 O O . SER A 1 91 ? -20.526 7.694 4.464 1.00 86.69 91 SER A O 1
ATOM 733 N N . ARG A 1 92 ? -19.270 6.104 5.426 1.00 87.88 92 ARG A N 1
ATOM 734 C CA . ARG A 1 92 ? -18.372 7.025 6.124 1.00 87.88 92 ARG A CA 1
ATOM 735 C C . ARG A 1 92 ? -17.178 7.384 5.247 1.00 87.88 92 ARG A C 1
ATOM 737 O O . ARG A 1 92 ? -16.394 6.521 4.855 1.00 87.88 92 ARG A O 1
ATOM 744 N N . THR A 1 93 ? -16.996 8.677 5.008 1.00 91.06 93 THR A N 1
ATOM 745 C CA . THR A 1 93 ? -15.756 9.209 4.440 1.00 91.06 93 THR A CA 1
ATOM 746 C C . THR A 1 93 ? -14.619 9.069 5.445 1.00 91.06 93 THR A C 1
ATOM 748 O O . THR A 1 93 ? -14.797 9.369 6.628 1.00 91.06 93 THR A O 1
ATOM 751 N N . VAL A 1 94 ? -13.446 8.665 4.970 1.00 92.50 94 VAL A N 1
ATOM 752 C CA . VAL A 1 94 ? -12.224 8.590 5.775 1.00 92.50 94 VAL A CA 1
ATOM 753 C C . VAL A 1 94 ? -11.300 9.766 5.442 1.00 92.50 94 VAL A C 1
ATOM 755 O O . VAL A 1 94 ? -11.409 10.333 4.353 1.00 92.50 94 VAL A O 1
ATOM 758 N N . PRO A 1 95 ? -10.401 10.174 6.353 1.00 94.56 95 PRO A N 1
ATOM 759 C CA . PRO A 1 95 ? -9.344 11.117 6.014 1.00 94.56 95 PRO A CA 1
ATOM 760 C C . PRO A 1 95 ? -8.480 10.599 4.857 1.00 94.56 95 PRO A C 1
ATOM 762 O O . PRO A 1 95 ? -8.258 9.395 4.750 1.00 94.56 95 PRO A O 1
ATOM 765 N N . SER A 1 96 ? -7.920 11.497 4.045 1.00 93.44 96 SER A N 1
ATOM 766 C CA . SER A 1 96 ? -7.184 11.119 2.824 1.00 93.44 96 SER A CA 1
ATOM 767 C C . SER A 1 96 ? -5.934 10.262 3.066 1.00 93.44 96 SER A C 1
ATOM 769 O O . SER A 1 96 ? -5.488 9.525 2.197 1.00 93.44 96 SER A O 1
ATOM 771 N N . TYR A 1 97 ? -5.347 10.335 4.263 1.00 96.38 97 TYR A N 1
ATOM 772 C CA . TYR A 1 97 ? -4.216 9.484 4.651 1.00 96.38 97 TYR A CA 1
ATOM 773 C C . TYR A 1 97 ? -4.639 8.060 5.022 1.00 96.38 97 TYR A C 1
ATOM 775 O O . TYR A 1 97 ? -3.798 7.168 5.073 1.00 96.38 97 TYR A O 1
ATOM 783 N N . PHE A 1 98 ? -5.919 7.844 5.331 1.00 96.81 98 PHE A N 1
ATOM 784 C CA . PHE A 1 98 ? -6.372 6.630 5.999 1.00 96.81 98 PHE A CA 1
ATOM 785 C C . PHE A 1 98 ? -6.274 5.417 5.076 1.00 96.81 98 PHE A C 1
ATOM 787 O O . PHE A 1 98 ? -5.650 4.419 5.420 1.00 96.81 98 PHE A O 1
ATOM 794 N N . THR A 1 99 ? -6.824 5.518 3.864 1.00 97.62 99 THR A N 1
ATOM 795 C CA . THR A 1 99 ? -6.767 4.432 2.872 1.00 97.62 99 THR A CA 1
ATOM 796 C C . THR A 1 99 ? -5.322 4.071 2.525 1.00 97.62 99 THR A C 1
ATOM 798 O O . THR A 1 99 ? -4.961 2.895 2.515 1.00 97.62 99 THR A O 1
ATOM 801 N N . HIS A 1 100 ? -4.468 5.075 2.300 1.00 98.25 100 HIS A N 1
ATOM 802 C CA . HIS A 1 100 ? -3.050 4.856 2.024 1.00 98.25 100 HIS A CA 1
ATOM 803 C C . HIS A 1 100 ? -2.326 4.203 3.211 1.00 98.25 100 HIS A C 1
ATOM 805 O O . HIS A 1 100 ? -1.560 3.258 3.027 1.00 98.25 100 HIS A O 1
ATOM 811 N N . GLY A 1 101 ? -2.606 4.647 4.437 1.00 98.25 101 GLY A N 1
ATOM 812 C CA . GLY A 1 101 ? -2.079 4.019 5.644 1.00 98.25 101 GLY A CA 1
ATOM 813 C C . GLY A 1 101 ? -2.509 2.559 5.792 1.00 98.25 101 GLY A C 1
ATOM 814 O O . GLY A 1 101 ? -1.685 1.738 6.182 1.00 98.25 101 GLY A O 1
ATOM 815 N N . VAL A 1 102 ? -3.742 2.203 5.410 1.00 97.94 102 VAL A N 1
ATOM 816 C CA . VAL A 1 102 ? -4.199 0.803 5.423 1.00 97.94 102 VAL A CA 1
ATOM 817 C C . VAL A 1 102 ? -3.527 -0.039 4.342 1.00 97.94 102 VAL A C 1
ATOM 819 O O . VAL A 1 102 ? -3.146 -1.169 4.621 1.00 97.94 102 VAL A O 1
ATOM 822 N N . PHE A 1 103 ? -3.283 0.493 3.143 1.00 98.62 103 PHE A N 1
ATOM 823 C CA . PHE A 1 103 ? -2.448 -0.218 2.167 1.00 98.62 103 PHE A CA 1
ATOM 824 C C . PHE A 1 103 ? -1.040 -0.501 2.707 1.00 98.62 103 PHE A C 1
ATOM 826 O O . PHE A 1 103 ? -0.508 -1.590 2.495 1.00 98.62 103 PHE A O 1
ATOM 833 N N . ASN A 1 104 ? -0.448 0.454 3.428 1.00 98.44 104 ASN A N 1
ATOM 834 C CA . ASN A 1 104 ? 0.855 0.262 4.063 1.00 98.44 104 ASN A CA 1
ATOM 835 C C . ASN A 1 104 ? 0.793 -0.764 5.203 1.00 98.44 104 ASN A C 1
ATOM 837 O O . ASN A 1 104 ? 1.708 -1.567 5.325 1.00 98.44 104 ASN A O 1
ATOM 841 N N . ASP A 1 105 ? -0.286 -0.800 5.983 1.00 98.12 105 ASP A N 1
ATOM 842 C CA . ASP A 1 105 ? -0.523 -1.829 7.004 1.00 98.12 105 ASP A CA 1
ATOM 843 C C . ASP A 1 105 ? -0.672 -3.237 6.403 1.00 98.12 105 ASP A C 1
ATOM 845 O O . ASP A 1 105 ? -0.030 -4.179 6.860 1.00 98.12 105 ASP A O 1
ATOM 849 N N . LEU A 1 106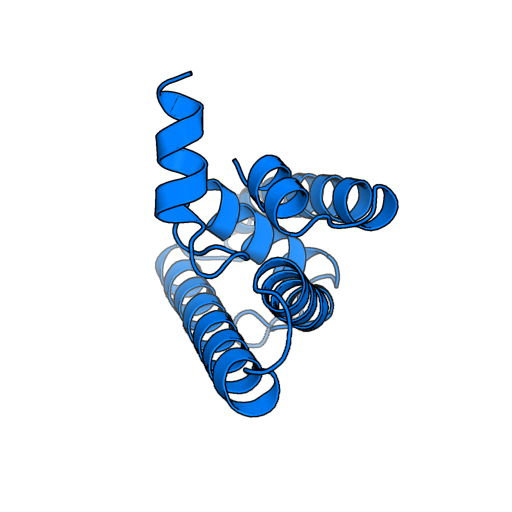 ? -1.433 -3.379 5.314 1.00 98.44 106 LEU A N 1
ATOM 850 C CA . LEU A 1 106 ? -1.562 -4.641 4.574 1.00 98.44 106 LEU A CA 1
ATOM 851 C C . 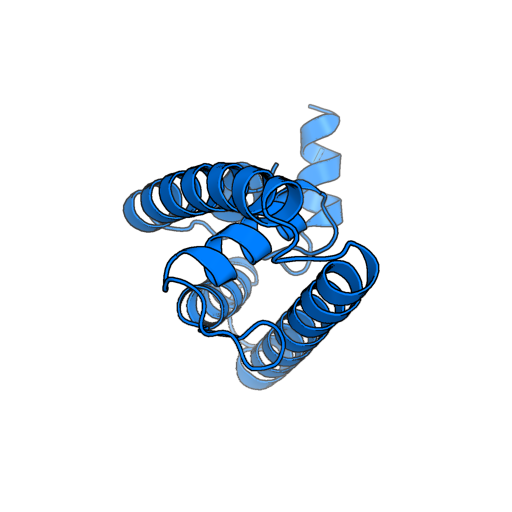LEU A 1 106 ? -0.217 -5.095 3.984 1.00 98.44 106 LEU A C 1
ATOM 853 O O . LEU A 1 106 ? 0.119 -6.280 4.023 1.00 98.44 106 LEU A O 1
ATOM 857 N N . ALA A 1 107 ? 0.589 -4.159 3.476 1.00 98.44 107 ALA A N 1
ATOM 858 C CA . ALA A 1 107 ? 1.953 -4.444 3.037 1.00 98.44 107 ALA A CA 1
ATOM 859 C C . ALA A 1 107 ? 2.871 -4.823 4.214 1.00 98.44 107 ALA A C 1
ATOM 861 O O . ALA A 1 107 ? 3.789 -5.632 4.055 1.00 98.44 107 ALA A O 1
ATOM 862 N N . ASP A 1 108 ? 2.649 -4.253 5.400 1.00 97.94 108 ASP A N 1
ATOM 863 C CA . ASP A 1 108 ? 3.420 -4.579 6.597 1.00 97.94 108 ASP A CA 1
ATOM 864 C C . ASP A 1 108 ? 3.131 -6.002 7.084 1.00 97.94 108 ASP A C 1
ATOM 866 O O . ASP A 1 108 ? 4.057 -6.758 7.378 1.00 97.94 108 ASP A O 1
ATOM 870 N N . ARG A 1 109 ? 1.857 -6.405 7.033 1.00 97.00 109 ARG A N 1
ATOM 871 C CA . ARG A 1 109 ? 1.389 -7.773 7.298 1.00 97.00 109 ARG A CA 1
ATOM 872 C C . ARG A 1 109 ? 1.691 -8.772 6.173 1.00 97.00 109 ARG A C 1
ATOM 874 O O . ARG A 1 109 ? 1.353 -9.944 6.297 1.00 97.00 109 ARG A O 1
ATOM 881 N N . ARG A 1 110 ? 2.354 -8.334 5.093 1.00 96.31 110 ARG A N 1
ATOM 882 C CA . ARG A 1 110 ? 2.655 -9.128 3.884 1.00 96.31 110 ARG A CA 1
ATOM 883 C C . ARG A 1 110 ? 1.401 -9.715 3.200 1.00 96.31 110 ARG A C 1
ATOM 885 O O . ARG A 1 110 ? 1.498 -10.713 2.490 1.00 96.31 110 ARG A O 1
ATOM 892 N N . GLU A 1 111 ? 0.235 -9.092 3.375 1.00 97.69 111 GLU A N 1
ATOM 893 C CA . GLU A 1 111 ? -1.017 -9.491 2.704 1.00 97.69 111 GLU A CA 1
ATOM 894 C C . GLU A 1 111 ? -1.108 -8.962 1.271 1.00 97.69 111 GLU A C 1
ATOM 896 O O . GLU A 1 111 ? -1.815 -9.514 0.430 1.00 97.69 111 GLU A O 1
ATOM 901 N N . LEU A 1 112 ? -0.336 -7.918 0.977 1.00 97.69 112 LEU A N 1
ATOM 902 C CA . LEU A 1 112 ? -0.043 -7.464 -0.373 1.00 97.69 112 LEU A CA 1
ATOM 903 C C . LEU A 1 112 ? 1.443 -7.145 -0.511 1.00 97.69 112 LEU A C 1
ATOM 905 O O . LEU A 1 112 ? 2.165 -6.982 0.482 1.00 97.69 112 LEU A O 1
ATOM 909 N N . GLY A 1 113 ? 1.886 -6.976 -1.753 1.00 97.81 113 GLY A N 1
ATOM 910 C CA . GLY A 1 113 ? 3.194 -6.406 -1.999 1.00 97.81 113 GLY A CA 1
ATOM 911 C C . GLY A 1 113 ? 3.300 -5.614 -3.283 1.00 97.81 113 GLY A C 1
ATOM 912 O O . GLY A 1 113 ? 2.596 -5.868 -4.257 1.00 97.81 113 GLY A O 1
ATOM 913 N N . TRP A 1 114 ? 4.188 -4.623 -3.247 1.00 98.44 114 TRP A N 1
ATOM 914 C CA . TRP A 1 114 ? 4.304 -3.636 -4.316 1.00 98.44 114 TRP A CA 1
ATOM 915 C C . TRP A 1 114 ? 5.119 -4.148 -5.499 1.00 98.44 114 TRP A C 1
ATOM 917 O O . TRP A 1 114 ? 4.797 -3.852 -6.644 1.00 98.44 114 TRP A O 1
ATOM 927 N N . HIS A 1 115 ? 6.178 -4.913 -5.240 1.00 98.19 115 HIS A N 1
ATOM 928 C CA . HIS A 1 115 ? 6.961 -5.556 -6.291 1.00 98.19 115 HIS A CA 1
ATOM 929 C C . HIS A 1 115 ? 6.288 -6.879 -6.713 1.00 98.19 115 HIS A C 1
ATOM 931 O O . HIS A 1 115 ? 5.844 -7.616 -5.828 1.00 98.19 115 HIS A O 1
ATOM 937 N N . PRO A 1 116 ? 6.245 -7.238 -8.014 1.00 96.19 116 PRO A N 1
ATOM 938 C CA . PRO A 1 116 ? 5.724 -8.537 -8.457 1.00 96.19 116 PRO A CA 1
ATOM 939 C C . PRO A 1 116 ? 6.345 -9.710 -7.682 1.00 96.19 116 PRO A C 1
ATOM 941 O O . PRO A 1 116 ? 5.640 -10.489 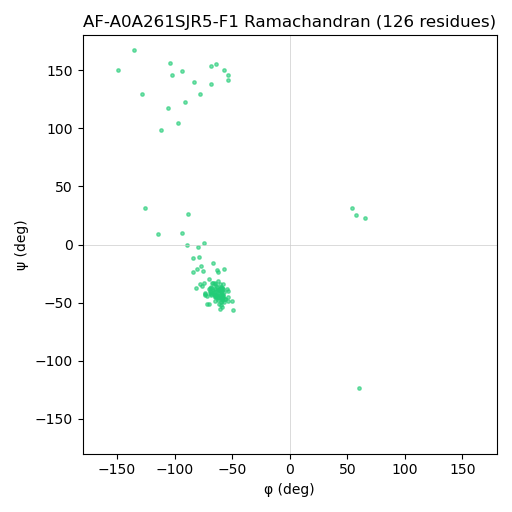-7.050 1.00 96.19 116 PRO A O 1
ATOM 944 N N . GLU A 1 117 ? 7.674 -9.711 -7.579 1.00 96.38 117 GLU A N 1
ATOM 945 C CA . GLU A 1 117 ? 8.459 -10.694 -6.818 1.00 96.38 117 GLU A CA 1
ATOM 946 C C . GLU A 1 117 ? 8.685 -10.340 -5.330 1.00 96.38 117 GLU A C 1
ATOM 948 O O . GLU A 1 117 ? 9.684 -10.748 -4.739 1.00 96.38 117 GLU A O 1
ATOM 953 N N . HIS A 1 118 ? 7.804 -9.555 -4.693 1.00 96.19 118 HIS A N 1
ATOM 954 C CA . HIS A 1 118 ? 8.015 -9.099 -3.306 1.00 96.19 118 HIS A CA 1
ATOM 955 C C . HIS A 1 118 ? 8.274 -10.245 -2.317 1.00 96.19 118 HIS A C 1
ATOM 957 O O . HIS A 1 118 ? 9.122 -10.090 -1.450 1.00 96.19 118 HIS A O 1
ATOM 963 N N . LYS A 1 119 ? 7.594 -11.393 -2.445 1.00 95.00 119 LYS A N 1
ATOM 964 C CA . LYS A 1 119 ? 7.790 -12.537 -1.536 1.00 95.00 119 LYS A CA 1
ATOM 965 C C . LYS A 1 119 ? 9.231 -13.038 -1.587 1.00 95.00 119 LYS A C 1
ATOM 967 O O . LYS A 1 119 ? 9.925 -12.998 -0.582 1.00 95.00 119 LYS A O 1
ATOM 972 N N . ALA A 1 120 ? 9.707 -13.381 -2.784 1.00 95.69 120 ALA A N 1
ATOM 973 C CA . ALA A 1 120 ? 11.066 -13.874 -2.987 1.00 95.69 120 ALA A CA 1
ATOM 974 C C . ALA A 1 120 ? 12.137 -12.851 -2.570 1.00 95.69 120 ALA A C 1
ATOM 976 O O . ALA A 1 120 ? 13.166 -13.226 -2.012 1.00 95.69 120 ALA A O 1
ATOM 977 N N . LEU A 1 121 ? 11.904 -11.560 -2.834 1.00 95.19 121 LEU A N 1
ATOM 978 C CA . LEU A 1 121 ? 12.838 -10.493 -2.468 1.00 95.19 121 LEU A CA 1
ATOM 979 C C . LEU A 1 121 ? 12.923 -10.275 -0.952 1.00 95.19 121 LEU A C 1
ATOM 981 O O . LEU A 1 121 ? 14.019 -10.064 -0.443 1.00 95.19 121 LEU A O 1
ATOM 985 N N . LEU A 1 122 ? 11.794 -10.338 -0.243 1.00 93.88 122 LEU A N 1
ATOM 986 C CA . LEU A 1 122 ? 11.759 -10.189 1.212 1.00 93.88 122 LEU A CA 1
ATOM 987 C C . LEU A 1 122 ? 12.317 -11.428 1.924 1.00 93.88 122 LEU A C 1
ATOM 989 O O . LEU A 1 122 ? 13.095 -11.280 2.859 1.00 93.88 122 LEU A O 1
ATOM 993 N N . ASP A 1 123 ? 11.978 -12.632 1.458 1.00 92.44 123 ASP A N 1
ATOM 994 C CA . ASP A 1 123 ? 12.449 -13.881 2.072 1.00 92.44 123 ASP A CA 1
ATOM 995 C C . ASP A 1 123 ? 13.975 -14.024 1.949 1.00 92.44 123 ASP A C 1
ATOM 997 O O . ASP A 1 123 ? 14.650 -14.399 2.904 1.00 92.44 123 ASP A O 1
ATOM 1001 N N . LYS A 1 124 ? 14.547 -13.640 0.799 1.00 87.06 124 LYS A N 1
ATOM 1002 C CA . LYS A 1 124 ? 16.003 -13.646 0.587 1.00 87.06 124 LYS A CA 1
ATOM 1003 C C . LYS A 1 124 ? 16.747 -12.727 1.559 1.00 87.06 124 LYS A C 1
ATOM 1005 O O . LYS A 1 124 ? 17.882 -13.012 1.924 1.00 87.06 124 LYS A O 1
ATOM 1010 N N . GLU A 1 125 ? 16.145 -11.609 1.942 1.00 76.50 125 GLU A N 1
ATOM 1011 C CA . GLU A 1 125 ? 16.755 -10.669 2.883 1.00 76.50 125 GLU A CA 1
ATOM 1012 C C . GLU A 1 125 ? 16.649 -11.133 4.328 1.00 76.50 125 GLU A C 1
ATOM 1014 O O . GLU A 1 125 ? 17.581 -10.896 5.084 1.00 76.50 125 GLU A O 1
ATOM 1019 N N . ASP A 1 126 ? 15.566 -11.821 4.700 1.00 78.06 126 ASP A N 1
ATOM 1020 C CA . ASP A 1 126 ? 15.417 -12.409 6.037 1.00 78.06 126 ASP A CA 1
ATOM 1021 C C . ASP A 1 126 ? 16.485 -13.501 6.306 1.00 78.06 126 ASP A C 1
ATOM 1023 O O . ASP A 1 126 ? 16.803 -13.792 7.460 1.00 78.06 126 ASP A O 1
ATOM 1027 N N . GLU A 1 127 ? 17.062 -14.092 5.251 1.00 71.81 127 GLU A N 1
ATOM 1028 C CA . GLU A 1 127 ? 18.165 -15.064 5.315 1.00 71.81 127 GLU A CA 1
ATOM 1029 C C . GLU A 1 127 ? 19.573 -14.434 5.399 1.00 71.81 127 GLU A C 1
ATOM 1031 O O . GLU A 1 127 ? 20.542 -15.163 5.639 1.00 71.81 127 GLU A O 1
ATOM 1036 N N . THR A 1 128 ? 19.712 -13.117 5.177 1.00 54.62 128 THR A N 1
ATOM 1037 C CA . THR A 1 128 ? 21.014 -12.418 5.083 1.00 54.62 128 THR A CA 1
ATOM 1038 C C . THR A 1 128 ? 21.362 -11.646 6.354 1.00 54.62 128 THR A C 1
ATOM 1040 O O . THR A 1 128 ? 22.552 -11.685 6.748 1.00 54.62 128 THR A O 1
#

pLDDT: mean 94.87, std 6.01, range [54.62, 98.75]

Nearest PDB structures (foldseek):
  3f4m-assembly1_A  TM=4.081E-01  e=8.307E-01  Homo sapiens
  6tnn-assembly1_H  TM=2.485E-01  e=2.351E+00  Bacillus subtilis subsp. subtilis str. 168

Secondary structure (DSSP, 8-state):
-HHHHHHHTT--HHHHHHHHHHHHHHHHHHHHHHHTTSS-HHHHHHHHHHHHHHHHHHHHHHHHHTTTS-HHHHHHHHHHHHTT----BTTBPPPHHHHHHHHHHHHHTTSS-SSTTHHHHHHHHHT-

Sequence (128 aa):
MFVRQLQLIEATEAQQLRAASDFMRTSGDKVKWAEAGFIYENTFEDWEASLLRRHEALASEIHDLHSDKPEVMRGRLVYGRCSVLDVPIGSRTVPSYFTHGVFNDLADRRELGWHPEHKALLDKEDET

Organism: NCBI:txid1416804

Foldseek 3Di:
DLLVLCVLLPPDPVLSVLLVVLLVVLVVVVVVCVVVVVDDPVLVVVVLVVLLVVLVVLLVVLCVVVVVDDQSPSLVSSLVVQLQDFDASVPHGDPRSNSSSSVSVCVVVVVDGSGPCVVVVVVVVVVD

Solvent-accessible surface area (backbone atoms only — not comparable to full-atom values): 6974 Å² total; per-residue (Å²): 94,31,70,57,44,39,55,68,23,62,53,51,70,71,56,52,55,48,49,53,52,21,27,56,53,28,58,56,46,53,53,55,32,43,77,68,68,75,48,51,72,69,65,48,52,57,48,51,54,53,49,53,53,50,51,50,54,46,44,51,51,42,50,69,79,41,64,91,51,57,57,37,59,47,12,39,51,38,47,56,59,51,58,73,39,78,67,54,62,83,92,41,81,62,62,70,46,36,44,29,9,48,55,41,50,37,26,41,73,63,77,45,66,48,28,88,61,37,66,65,59,52,53,56,54,78,75,107